Protein AF-A0A7C4RHX2-F1 (afdb_monomer)

Secondary structure (DSSP, 8-state):
--TTHHHHHHHHHHHHHHHHHHHHHH-SS--HHHHHHHHHHHHHHHHHH--HHHHHHHHHHHHHHHHHHHHIIIIIHHHHTTSS---HHHHHHHHHHHHHHHHHHHTTHHHHHHHHHHHHHHHHHHHTTGGG--

Foldseek 3Di:
DPPCLVVLLLVLLCQLLVLVLVCVVVDLADDPVSLVSLLVSLLVSLQVLLDLVSLVVSLVVSVVSSLVVQLCVQQVVCCVVVVDPPDPVSSVVSSVVSVVSCCVHCPPRSSVSSSVSSPVSSVVNVVVVVVPDD

Structure (mmCIF, N/CA/C/O backbone):
data_AF-A0A7C4RHX2-F1
#
_entry.id   AF-A0A7C4RHX2-F1
#
loop_
_atom_site.group_PDB
_atom_site.id
_atom_site.type_symbol
_atom_site.label_atom_id
_atom_site.label_alt_id
_atom_site.label_comp_id
_atom_site.label_asym_id
_atom_site.label_entity_id
_atom_site.label_seq_id
_atom_site.pdbx_PDB_ins_code
_atom_site.Cartn_x
_atom_site.Cartn_y
_atom_site.Cartn_z
_atom_site.occupancy
_atom_site.B_iso_or_equiv
_atom_site.auth_seq_id
_atom_site.auth_comp_id
_atom_site.auth_asym_id
_atom_site.auth_atom_id
_atom_site.pdbx_PDB_model_num
ATOM 1 N N . MET A 1 1 ? -8.640 12.642 14.435 1.00 68.88 1 MET A N 1
ATOM 2 C CA . MET A 1 1 ? -7.338 12.054 14.072 1.00 68.88 1 MET A CA 1
ATOM 3 C C . MET A 1 1 ? -6.389 12.218 15.230 1.00 68.88 1 MET A C 1
ATOM 5 O O . MET A 1 1 ? -5.952 13.330 15.517 1.00 68.88 1 MET A O 1
ATOM 9 N N . LYS A 1 2 ? -6.104 11.108 15.911 1.00 77.75 2 LYS A N 1
ATOM 10 C CA . LYS A 1 2 ? -5.092 11.039 16.972 1.00 77.75 2 LYS A CA 1
ATOM 11 C C . LYS A 1 2 ? -3.732 11.512 16.438 1.00 77.75 2 LYS A C 1
ATOM 13 O O . LYS A 1 2 ? -3.419 11.304 15.267 1.00 77.75 2 LYS A O 1
ATOM 18 N N . LYS A 1 3 ? -2.866 12.068 17.298 1.00 81.62 3 LYS A N 1
ATOM 19 C CA . LYS A 1 3 ? -1.512 12.529 16.900 1.00 81.62 3 LYS A CA 1
ATOM 20 C C . LYS A 1 3 ? -0.668 11.434 16.226 1.00 81.62 3 LYS A C 1
ATOM 22 O O . LYS A 1 3 ? 0.189 11.740 15.407 1.00 81.62 3 LYS A O 1
ATOM 27 N N . LYS A 1 4 ? -0.923 10.162 16.555 1.00 89.88 4 LYS A N 1
ATOM 28 C CA . LYS A 1 4 ? -0.223 8.991 16.000 1.00 89.88 4 LYS A CA 1
ATOM 29 C C . LYS A 1 4 ? -0.797 8.509 14.656 1.00 89.88 4 LYS A C 1
ATOM 31 O O . LYS A 1 4 ? -0.125 7.754 13.960 1.00 89.88 4 LYS A O 1
ATOM 36 N N . ALA A 1 5 ? -2.000 8.949 14.272 1.00 91.44 5 ALA A N 1
ATOM 37 C CA . ALA A 1 5 ? -2.695 8.460 13.080 1.00 91.44 5 ALA A CA 1
ATOM 38 C C . ALA A 1 5 ? -1.903 8.664 11.771 1.00 91.44 5 ALA A C 1
ATOM 40 O O . ALA A 1 5 ? -1.808 7.707 11.005 1.00 91.44 5 ALA A O 1
ATOM 41 N N . PRO A 1 6 ? -1.256 9.822 11.513 1.00 94.50 6 PRO A N 1
ATOM 42 C CA . PRO A 1 6 ? -0.477 10.009 10.286 1.00 94.50 6 PRO A CA 1
ATOM 43 C C . PRO A 1 6 ? 0.683 9.017 10.153 1.00 94.50 6 PRO A C 1
ATOM 45 O O . PRO A 1 6 ? 0.914 8.485 9.071 1.00 94.50 6 PRO A O 1
ATOM 48 N N . ALA A 1 7 ? 1.382 8.723 11.254 1.00 96.25 7 ALA A N 1
ATOM 49 C CA . ALA A 1 7 ? 2.487 7.768 11.258 1.00 96.25 7 ALA A CA 1
ATOM 50 C C . ALA A 1 7 ? 2.000 6.336 10.986 1.00 96.25 7 ALA A C 1
ATOM 52 O O . ALA A 1 7 ? 2.616 5.621 10.201 1.00 96.25 7 ALA A O 1
ATOM 53 N N . ILE A 1 8 ? 0.866 5.939 11.577 1.00 96.69 8 ILE A N 1
ATOM 54 C CA . ILE A 1 8 ? 0.241 4.629 11.333 1.00 96.69 8 ILE A CA 1
ATOM 55 C C . ILE A 1 8 ? -0.145 4.486 9.855 1.00 96.69 8 ILE A C 1
ATOM 57 O O . ILE A 1 8 ? 0.185 3.483 9.229 1.00 96.69 8 ILE A O 1
ATOM 61 N N . ILE A 1 9 ? -0.799 5.503 9.286 1.00 97.44 9 ILE A N 1
ATOM 62 C CA . ILE A 1 9 ? -1.219 5.515 7.877 1.00 97.44 9 ILE A CA 1
ATOM 63 C C . ILE A 1 9 ? -0.004 5.456 6.945 1.00 97.44 9 ILE A C 1
ATOM 65 O O . ILE A 1 9 ? -0.027 4.726 5.956 1.00 97.44 9 ILE A O 1
ATOM 69 N N . LEU A 1 10 ? 1.068 6.187 7.266 1.00 97.38 10 LEU A N 1
ATOM 70 C CA . LEU A 1 10 ? 2.302 6.172 6.485 1.00 97.38 10 LEU A CA 1
ATOM 71 C C . LEU A 1 10 ? 2.950 4.783 6.486 1.00 97.38 10 LEU A C 1
ATOM 73 O O . LEU A 1 10 ? 3.284 4.269 5.422 1.00 97.38 10 LEU A O 1
ATOM 77 N N . ILE A 1 11 ? 3.093 4.161 7.660 1.00 97.75 11 ILE A N 1
ATOM 78 C CA . ILE A 1 11 ? 3.638 2.801 7.775 1.00 97.75 11 ILE A CA 1
ATOM 79 C C . ILE A 1 11 ? 2.764 1.822 6.991 1.00 97.75 11 ILE A C 1
ATOM 81 O O . ILE A 1 11 ? 3.290 1.024 6.223 1.00 97.75 11 ILE A O 1
ATOM 85 N N . TRP A 1 12 ? 1.439 1.929 7.111 1.00 97.94 12 TRP A N 1
ATOM 86 C CA . TRP A 1 12 ? 0.505 1.086 6.370 1.00 97.94 12 TRP A CA 1
ATOM 87 C C . TRP A 1 12 ? 0.687 1.214 4.853 1.00 97.94 12 TRP A C 1
ATOM 89 O O . TRP A 1 12 ? 0.799 0.200 4.163 1.00 97.94 12 TRP A O 1
ATOM 99 N N . ALA A 1 13 ? 0.795 2.442 4.340 1.00 98.25 13 ALA A N 1
ATOM 100 C CA . ALA A 1 13 ? 1.030 2.700 2.922 1.00 98.25 13 ALA A CA 1
ATOM 101 C C . ALA A 1 13 ? 2.375 2.141 2.444 1.00 98.25 13 ALA A C 1
ATOM 103 O O . ALA A 1 13 ? 2.450 1.534 1.376 1.00 98.25 13 ALA A O 1
ATOM 104 N N . ILE A 1 14 ? 3.435 2.286 3.244 1.00 98.19 14 ILE A N 1
ATOM 105 C CA . ILE A 1 14 ? 4.756 1.730 2.929 1.00 98.19 14 ILE A CA 1
ATOM 106 C C . ILE A 1 14 ? 4.691 0.203 2.891 1.00 98.19 14 ILE A C 1
ATOM 108 O O . ILE A 1 14 ? 5.163 -0.401 1.935 1.00 98.19 14 ILE A O 1
ATOM 112 N N . THR A 1 15 ? 4.071 -0.439 3.882 1.00 98.12 15 THR A N 1
ATOM 113 C CA . THR A 1 15 ? 3.952 -1.902 3.926 1.00 98.12 15 THR A CA 1
ATOM 114 C C . THR A 1 15 ? 3.134 -2.441 2.752 1.00 98.12 15 THR A C 1
ATOM 116 O O . THR A 1 15 ? 3.556 -3.399 2.100 1.00 98.12 15 THR A O 1
ATOM 119 N N . ALA A 1 16 ? 1.991 -1.818 2.446 1.00 97.62 16 ALA A N 1
ATOM 120 C CA . ALA A 1 16 ? 1.146 -2.225 1.329 1.00 97.62 16 ALA A CA 1
ATOM 121 C C . ALA A 1 16 ? 1.876 -2.066 -0.013 1.00 97.62 16 ALA A C 1
ATOM 123 O O . ALA A 1 16 ? 1.987 -3.026 -0.777 1.00 97.62 16 ALA A O 1
ATOM 124 N N . SER A 1 17 ? 2.437 -0.881 -0.270 1.00 97.62 17 SER A N 1
ATOM 125 C CA . SER A 1 17 ? 3.165 -0.600 -1.511 1.00 97.62 17 SER A CA 1
ATOM 126 C C . SER A 1 17 ? 4.420 -1.460 -1.666 1.00 97.62 17 SER A C 1
ATOM 128 O O . SER A 1 17 ? 4.639 -1.989 -2.750 1.00 97.62 17 SER A O 1
ATOM 130 N N . ALA A 1 18 ? 5.201 -1.684 -0.605 1.00 97.19 18 ALA A N 1
ATOM 131 C CA . ALA A 1 18 ? 6.382 -2.546 -0.648 1.00 97.19 18 ALA A CA 1
ATOM 132 C C . ALA A 1 18 ? 6.025 -3.999 -0.986 1.00 97.19 18 ALA A C 1
ATOM 134 O O . ALA A 1 18 ? 6.698 -4.613 -1.810 1.00 97.19 18 ALA A O 1
ATOM 135 N N . THR A 1 19 ? 4.949 -4.535 -0.400 1.00 96.56 19 THR A N 1
ATOM 136 C CA . THR A 1 19 ? 4.487 -5.903 -0.688 1.00 96.56 19 THR A CA 1
ATOM 137 C C . THR A 1 19 ? 4.061 -6.043 -2.147 1.00 96.56 19 THR A C 1
ATOM 139 O O . THR A 1 19 ? 4.442 -6.995 -2.824 1.00 96.56 19 THR A O 1
ATOM 142 N N . ILE A 1 20 ? 3.285 -5.078 -2.651 1.00 96.31 20 ILE A N 1
ATOM 143 C CA . ILE A 1 20 ? 2.811 -5.095 -4.038 1.00 96.31 20 ILE A CA 1
ATOM 144 C C . ILE A 1 20 ? 3.990 -4.924 -5.000 1.00 96.31 20 ILE A C 1
ATOM 146 O O . ILE A 1 20 ? 4.112 -5.693 -5.947 1.00 96.31 20 ILE A O 1
ATOM 150 N N . LEU A 1 21 ? 4.890 -3.970 -4.749 1.00 96.12 21 LEU A N 1
ATOM 151 C CA . LEU A 1 21 ? 6.080 -3.757 -5.576 1.00 96.12 21 LEU A CA 1
ATOM 152 C C . LEU A 1 21 ? 6.974 -4.991 -5.611 1.00 96.12 21 LEU A C 1
ATOM 154 O O . LEU A 1 21 ? 7.405 -5.392 -6.687 1.00 96.12 21 LEU A O 1
ATOM 158 N N . GLN A 1 22 ? 7.231 -5.609 -4.458 1.00 95.38 22 GLN A N 1
ATOM 159 C CA . GLN A 1 22 ? 8.042 -6.820 -4.379 1.00 95.38 22 GLN A CA 1
ATOM 160 C C . GLN A 1 22 ? 7.437 -7.951 -5.218 1.00 95.38 22 GLN A C 1
ATOM 162 O O . GLN A 1 22 ? 8.175 -8.620 -5.939 1.00 95.38 22 GLN A O 1
ATOM 167 N N . ALA A 1 23 ? 6.110 -8.107 -5.208 1.00 94.06 23 ALA A N 1
ATOM 168 C CA . ALA A 1 23 ? 5.432 -9.040 -6.099 1.00 94.06 23 ALA A CA 1
ATOM 169 C C . ALA A 1 23 ? 5.605 -8.645 -7.575 1.00 94.06 23 ALA A C 1
ATOM 171 O O . ALA A 1 23 ? 6.032 -9.477 -8.372 1.00 94.06 23 ALA A O 1
ATOM 172 N N . LEU A 1 24 ? 5.337 -7.382 -7.926 1.00 92.75 24 LEU A N 1
ATOM 173 C CA . LEU A 1 24 ? 5.361 -6.876 -9.305 1.00 92.75 24 LEU A CA 1
ATOM 174 C C . LEU A 1 24 ? 6.744 -6.916 -9.965 1.00 92.75 24 LEU A C 1
ATOM 176 O O . LEU A 1 24 ? 6.824 -7.085 -11.180 1.00 92.75 24 LEU A O 1
ATOM 180 N N . TYR A 1 25 ? 7.827 -6.797 -9.193 1.00 90.38 25 TYR A N 1
ATOM 181 C CA . TYR A 1 25 ? 9.189 -6.959 -9.714 1.00 90.38 25 TYR A CA 1
ATOM 182 C C . TYR A 1 25 ? 9.534 -8.411 -10.063 1.00 90.38 25 TYR A C 1
ATOM 184 O O . TYR A 1 25 ? 10.436 -8.641 -10.866 1.00 90.38 25 TYR A O 1
ATOM 192 N N . VAL A 1 26 ? 8.841 -9.386 -9.469 1.00 91.75 26 VAL A N 1
ATOM 193 C CA . VAL A 1 26 ? 9.081 -10.818 -9.706 1.00 91.75 26 VAL A CA 1
ATOM 194 C C . VAL A 1 26 ? 8.096 -11.379 -10.730 1.00 91.75 26 VAL A C 1
ATOM 196 O O . VAL A 1 26 ? 8.480 -12.154 -11.603 1.00 91.75 26 VAL A O 1
ATOM 199 N N . GLN A 1 27 ? 6.823 -11.003 -10.630 1.00 89.50 27 GLN A N 1
ATOM 200 C CA . GLN A 1 27 ? 5.739 -11.528 -11.453 1.00 89.50 27 GLN A CA 1
ATOM 201 C C . GLN A 1 27 ? 4.605 -10.501 -11.603 1.00 89.50 27 GLN A C 1
ATOM 203 O O . GLN A 1 27 ? 4.294 -9.76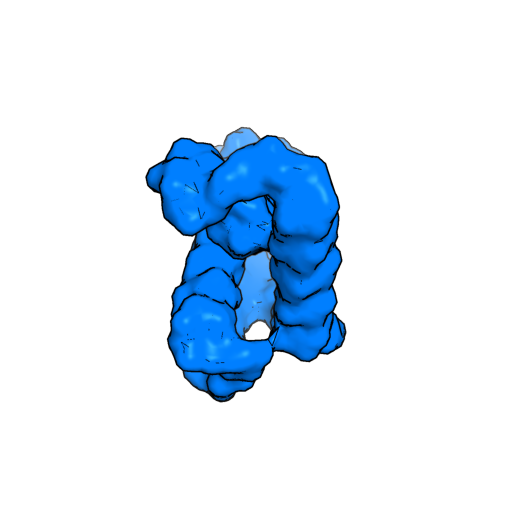7 -10.669 1.00 89.50 27 GLN A O 1
ATOM 208 N N . PRO A 1 28 ? 3.909 -10.471 -12.751 1.00 80.00 28 PRO A N 1
ATOM 209 C CA . PRO A 1 28 ? 2.904 -9.445 -13.039 1.00 80.00 28 PRO A CA 1
ATOM 210 C C . PRO A 1 28 ? 1.587 -9.605 -12.257 1.00 80.00 28 PRO A C 1
ATOM 212 O O . PRO A 1 28 ? 0.691 -8.774 -12.398 1.00 80.00 28 PRO A O 1
ATOM 215 N N . LEU A 1 29 ? 1.430 -10.677 -11.474 1.00 87.88 29 LEU A N 1
ATOM 216 C CA . LEU A 1 29 ? 0.207 -11.001 -10.740 1.00 87.88 29 LEU A CA 1
ATOM 217 C C . LEU A 1 29 ? 0.527 -11.357 -9.288 1.00 87.88 29 LEU A C 1
ATOM 219 O O . LEU A 1 29 ? 1.500 -12.055 -9.004 1.00 87.88 29 LEU A O 1
ATOM 223 N N . LEU A 1 30 ? -0.326 -10.916 -8.363 1.00 91.88 30 LEU A N 1
ATOM 224 C CA . LEU A 1 30 ? -0.197 -11.273 -6.956 1.00 91.88 30 LEU A CA 1
ATOM 225 C C . LEU A 1 30 ? -0.633 -12.728 -6.743 1.00 91.88 30 LEU A C 1
ATOM 227 O O . LEU A 1 30 ? -1.711 -13.144 -7.158 1.00 91.88 30 LEU A O 1
ATOM 231 N N . THR A 1 31 ? 0.189 -13.504 -6.043 1.00 93.50 31 THR A N 1
ATOM 232 C CA . THR A 1 31 ? -0.202 -14.825 -5.519 1.00 93.50 31 THR A CA 1
ATOM 233 C C . THR A 1 31 ? -0.932 -14.714 -4.183 1.00 93.50 31 THR A C 1
ATOM 235 O O . THR A 1 31 ? -0.778 -13.726 -3.464 1.00 93.50 31 THR A O 1
ATOM 238 N N . TRP A 1 32 ? -1.647 -15.774 -3.794 1.00 93.81 32 TRP A N 1
ATOM 239 C CA . TRP A 1 32 ? -2.432 -15.846 -2.553 1.00 93.81 32 TRP A CA 1
ATOM 240 C C . TRP A 1 32 ? -1.662 -15.431 -1.282 1.00 93.81 32 TRP A C 1
ATOM 242 O O . TRP A 1 32 ? -2.229 -14.753 -0.429 1.00 93.81 32 TRP A O 1
ATOM 252 N N . HIS A 1 33 ? -0.365 -15.751 -1.179 1.00 95.69 33 HIS A N 1
ATOM 253 C CA . HIS A 1 33 ? 0.480 -15.342 -0.049 1.00 95.69 33 HIS A CA 1
ATOM 254 C C . HIS A 1 33 ? 0.547 -13.815 0.136 1.00 95.69 33 HIS A C 1
ATOM 256 O O . HIS A 1 33 ? 0.506 -13.336 1.267 1.00 95.69 33 HIS A O 1
ATOM 262 N N . HIS A 1 34 ? 0.604 -13.040 -0.955 1.00 96.00 34 HIS A N 1
ATOM 263 C CA . HIS A 1 34 ? 0.636 -11.575 -0.880 1.00 96.00 34 HIS A CA 1
ATOM 264 C C . HIS A 1 34 ? -0.700 -11.028 -0.380 1.00 96.00 34 HIS A C 1
ATOM 266 O O . HIS A 1 34 ? -0.717 -10.127 0.451 1.00 96.00 34 HIS A O 1
ATOM 272 N N . TYR A 1 35 ? -1.818 -11.604 -0.836 1.00 96.25 35 TYR A N 1
ATOM 273 C CA . TYR A 1 35 ? -3.144 -11.236 -0.339 1.00 96.25 35 TYR A CA 1
ATOM 274 C C . TYR A 1 35 ? -3.272 -11.516 1.160 1.00 96.25 35 TYR A C 1
ATOM 276 O O . TYR A 1 35 ? -3.716 -10.646 1.903 1.00 96.25 35 TYR A O 1
ATOM 284 N N . LEU A 1 36 ? -2.826 -12.689 1.623 1.00 96.75 36 LEU A N 1
ATOM 285 C CA . LEU A 1 36 ? -2.840 -13.032 3.045 1.00 96.75 36 LEU A CA 1
ATOM 286 C C . LEU A 1 36 ? -1.994 -12.053 3.873 1.00 96.75 36 LEU A C 1
ATOM 288 O O . LEU A 1 36 ? -2.443 -11.579 4.915 1.00 96.75 36 LEU A O 1
ATOM 292 N N . PHE A 1 37 ? -0.795 -11.714 3.396 1.00 97.38 37 PHE A N 1
ATOM 293 C CA . PHE A 1 37 ? 0.065 -10.749 4.073 1.00 97.38 37 PHE A CA 1
ATOM 294 C C . PHE A 1 37 ? -0.575 -9.358 4.133 1.00 97.38 37 PHE A C 1
ATOM 296 O O . PHE A 1 37 ? -0.635 -8.765 5.206 1.00 97.38 37 PHE A O 1
ATOM 303 N N . LEU A 1 38 ? -1.104 -8.855 3.013 1.00 97.56 38 LEU A N 1
ATOM 304 C CA . LEU A 1 38 ? -1.779 -7.555 2.946 1.00 97.56 38 LEU A CA 1
ATOM 305 C C . LEU A 1 38 ? -3.002 -7.493 3.862 1.00 97.56 38 LEU A C 1
ATOM 307 O O . LEU A 1 38 ? -3.222 -6.470 4.510 1.00 97.56 38 LEU A O 1
ATOM 311 N N . PHE A 1 39 ? -3.758 -8.587 3.957 1.00 97.81 39 PHE A N 1
ATOM 312 C CA . PHE A 1 39 ? -4.880 -8.714 4.880 1.00 97.81 39 PHE A CA 1
ATOM 313 C C . PHE A 1 39 ? -4.416 -8.573 6.335 1.00 97.81 39 PHE A C 1
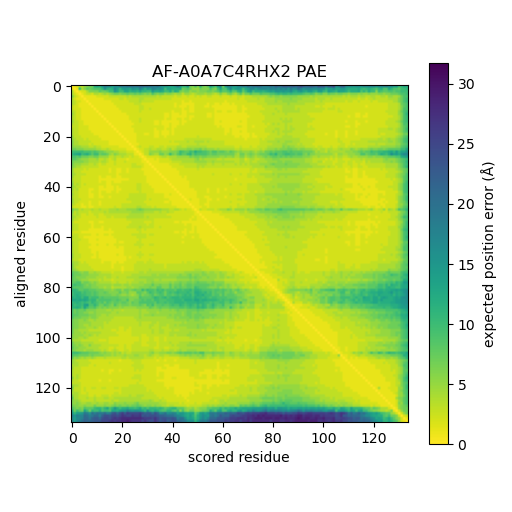ATOM 315 O O . PHE A 1 39 ? -4.881 -7.685 7.044 1.00 97.81 39 PHE A O 1
ATOM 322 N N . ILE A 1 40 ? -3.443 -9.381 6.771 1.00 97.44 40 ILE A N 1
ATOM 323 C CA . ILE A 1 40 ? -2.928 -9.342 8.150 1.00 97.44 40 ILE A CA 1
ATOM 324 C C . ILE A 1 40 ? -2.296 -7.978 8.463 1.00 97.44 40 ILE A C 1
ATOM 326 O O . ILE A 1 40 ? -2.580 -7.381 9.501 1.00 97.44 40 ILE A O 1
ATOM 330 N N . ALA A 1 41 ? -1.479 -7.453 7.549 1.00 97.19 41 ALA A N 1
ATOM 331 C CA . ALA A 1 41 ? -0.816 -6.163 7.703 1.00 97.19 41 ALA A CA 1
ATOM 332 C C . ALA A 1 41 ? -1.812 -5.004 7.821 1.00 97.19 41 ALA A C 1
ATOM 334 O O . ALA A 1 41 ? -1.515 -4.020 8.489 1.00 97.19 41 ALA A O 1
ATOM 335 N N . SER A 1 42 ? -2.992 -5.123 7.212 1.00 98.00 42 SER A N 1
ATOM 336 C CA . SER A 1 42 ? -4.041 -4.102 7.255 1.00 98.00 42 SER A CA 1
ATOM 337 C C . SER A 1 42 ? -4.949 -4.206 8.487 1.00 98.00 42 SER A C 1
ATOM 339 O O . SER A 1 42 ? -5.566 -3.210 8.858 1.00 98.00 42 SER A O 1
ATOM 341 N N . ILE A 1 43 ? -4.983 -5.351 9.183 1.00 97.88 43 ILE A N 1
ATOM 342 C CA . ILE A 1 43 ? -5.659 -5.473 10.489 1.00 97.88 43 ILE A CA 1
ATOM 343 C C . ILE A 1 43 ? -4.982 -4.574 11.532 1.00 97.88 43 ILE A C 1
ATOM 345 O O . ILE A 1 43 ? -5.665 -3.894 12.297 1.00 97.88 43 ILE A O 1
ATOM 349 N N . LEU A 1 44 ? -3.645 -4.543 11.561 1.00 95.75 44 LEU A N 1
ATOM 350 C CA . LEU A 1 44 ? -2.878 -3.821 12.584 1.00 95.75 44 LEU A CA 1
ATOM 351 C C . LEU A 1 44 ? -3.183 -2.306 12.623 1.00 95.75 44 LEU A C 1
ATOM 353 O O . LEU A 1 44 ? -3.514 -1.811 13.700 1.00 95.75 44 LEU A O 1
ATOM 357 N N . PRO A 1 45 ? -3.150 -1.555 11.504 1.00 95.56 45 PRO A N 1
ATO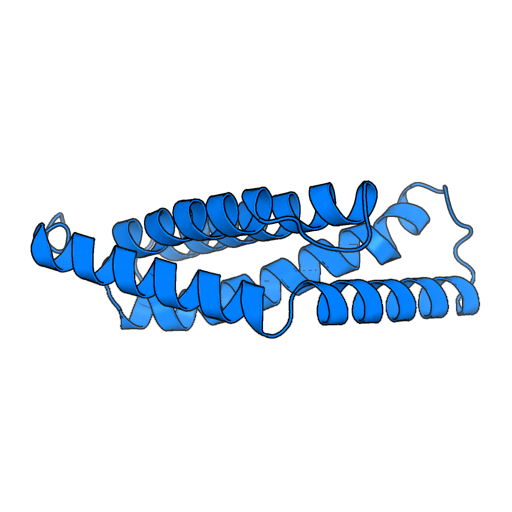M 358 C CA . PRO A 1 45 ? -3.600 -0.164 11.457 1.00 95.56 45 PRO A CA 1
ATOM 359 C C . PRO A 1 45 ? -5.037 0.019 11.944 1.00 95.56 45 PRO A C 1
ATOM 361 O O . PRO A 1 45 ? -5.307 0.980 12.658 1.00 95.56 45 PRO A O 1
ATOM 364 N N . GLY A 1 46 ? -5.933 -0.914 11.603 1.00 95.38 46 GLY A N 1
ATOM 365 C CA . GLY A 1 46 ? -7.310 -0.930 12.094 1.00 95.38 46 GLY A CA 1
ATOM 366 C C . GLY A 1 46 ? -7.378 -0.952 13.619 1.00 95.38 46 GLY A C 1
ATOM 367 O O . GLY A 1 46 ? -8.036 -0.108 14.225 1.00 95.38 46 GLY A O 1
ATOM 368 N N . ILE A 1 47 ? -6.617 -1.859 14.240 1.00 95.31 47 ILE A N 1
ATOM 369 C CA . ILE A 1 47 ? -6.524 -1.969 15.701 1.00 95.31 47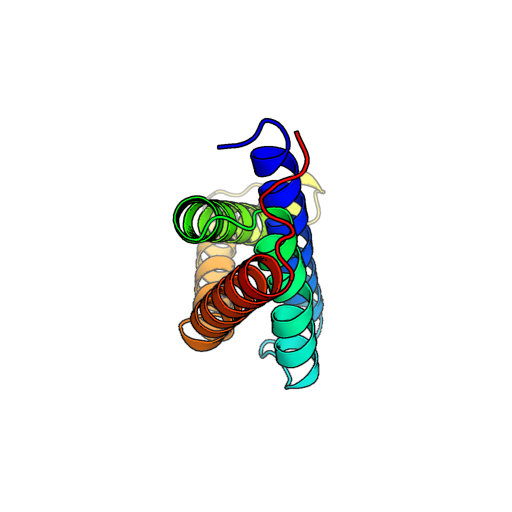 ILE A CA 1
ATOM 370 C C . ILE A 1 47 ? -5.931 -0.693 16.314 1.00 95.31 47 ILE A C 1
ATOM 372 O O . ILE A 1 47 ? -6.448 -0.174 17.299 1.00 95.31 47 ILE A O 1
ATOM 376 N N . LEU A 1 48 ? -4.838 -0.181 15.740 1.00 94.56 48 LEU A N 1
ATOM 377 C CA . LEU A 1 48 ? -4.096 0.957 16.293 1.00 94.56 48 LEU A CA 1
ATOM 378 C C . LEU A 1 48 ? -4.855 2.285 16.187 1.00 94.56 48 LEU A C 1
ATOM 380 O O . LEU A 1 48 ? -4.704 3.154 17.048 1.00 94.56 48 LEU A O 1
ATOM 384 N N . LEU A 1 49 ? -5.652 2.464 15.132 1.00 94.44 49 LEU A N 1
ATOM 385 C CA . LEU A 1 49 ? -6.532 3.622 14.993 1.00 94.44 49 LEU A CA 1
ATOM 386 C C . LEU A 1 49 ? -7.745 3.488 15.925 1.00 94.44 49 LEU A C 1
ATOM 388 O O . LEU A 1 49 ? -8.102 4.469 16.589 1.00 94.44 49 LEU A O 1
ATOM 392 N N . ALA A 1 50 ? -8.301 2.276 16.043 1.00 91.94 50 ALA A N 1
ATOM 393 C CA . ALA A 1 50 ? -9.455 1.870 16.858 1.00 91.94 50 ALA A CA 1
ATOM 394 C C . ALA A 1 50 ? -10.795 2.549 16.510 1.00 91.94 50 ALA A C 1
ATOM 396 O O . ALA A 1 50 ? -11.849 1.956 16.704 1.00 91.94 50 ALA A O 1
ATOM 397 N N . ASP A 1 51 ? -10.766 3.772 15.982 1.00 92.62 51 ASP A N 1
ATOM 398 C CA . ASP A 1 51 ? -11.935 4.524 15.538 1.00 92.62 51 ASP A CA 1
ATOM 399 C C . ASP A 1 51 ? -12.228 4.244 14.054 1.00 92.62 51 ASP A C 1
ATOM 401 O O . ASP A 1 51 ? -11.392 4.500 13.179 1.00 92.62 51 ASP A O 1
ATOM 405 N N . LEU A 1 52 ? -13.441 3.762 13.761 1.00 93.19 52 LEU A N 1
ATOM 406 C CA . LEU A 1 52 ? -13.868 3.392 12.409 1.00 93.19 52 LEU A CA 1
ATOM 407 C C . LEU A 1 52 ? -13.786 4.563 11.414 1.00 93.19 52 LEU A C 1
ATOM 409 O O . LEU A 1 52 ? -13.410 4.372 10.256 1.00 93.19 52 LEU A O 1
ATOM 413 N N . LYS A 1 53 ? -14.110 5.786 11.846 1.00 94.62 53 LYS A N 1
ATOM 414 C CA . LYS A 1 53 ? -14.025 6.982 10.998 1.00 94.62 53 LYS A CA 1
ATOM 415 C C . LYS A 1 53 ? -12.567 7.292 10.665 1.00 94.62 53 LYS A C 1
ATOM 417 O O . LYS A 1 53 ? -12.269 7.620 9.515 1.00 94.62 53 LYS A O 1
ATOM 422 N N . GLU A 1 54 ? -11.655 7.167 11.632 1.00 94.06 54 GLU A N 1
ATOM 423 C CA . GLU A 1 54 ? -10.215 7.319 11.381 1.00 94.06 54 GLU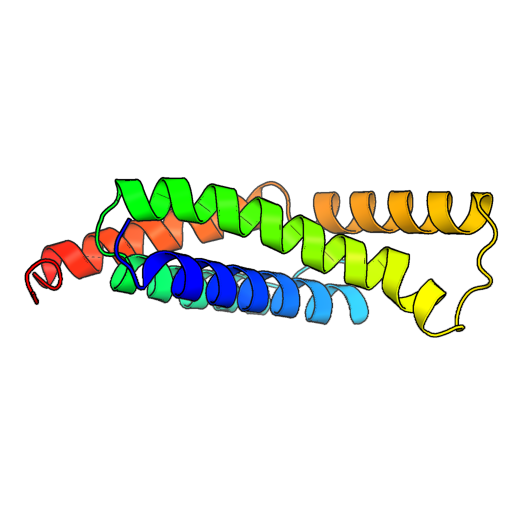 A CA 1
ATOM 424 C C . GLU A 1 54 ? -9.678 6.231 10.445 1.00 94.06 54 GLU A C 1
ATOM 426 O O . GLU A 1 54 ? -8.875 6.543 9.566 1.00 94.06 54 GLU A O 1
ATOM 431 N N . VAL A 1 55 ? -10.158 4.990 10.567 1.00 96.75 55 VAL A N 1
ATOM 432 C CA . VAL A 1 55 ? -9.791 3.882 9.671 1.00 96.75 55 VAL A CA 1
ATOM 433 C C . VAL A 1 55 ? -10.242 4.142 8.237 1.00 96.75 55 VAL A C 1
ATOM 435 O O . VAL A 1 55 ? -9.437 3.999 7.320 1.00 96.75 55 VAL A O 1
ATOM 438 N N . ILE A 1 56 ? -11.490 4.569 8.022 1.00 97.38 56 ILE A N 1
ATOM 439 C CA . ILE A 1 56 ? -12.017 4.839 6.674 1.00 97.38 56 ILE A CA 1
ATOM 440 C C . ILE A 1 56 ? -11.251 5.989 6.011 1.00 97.38 56 ILE A C 1
ATOM 442 O O . ILE A 1 56 ? -10.813 5.865 4.868 1.00 97.38 56 ILE A O 1
ATOM 446 N N . ILE A 1 57 ? -11.042 7.101 6.722 1.00 96.62 57 ILE A N 1
ATOM 447 C CA . ILE A 1 57 ? -10.271 8.237 6.192 1.00 96.62 57 ILE A CA 1
ATOM 448 C C . ILE A 1 57 ? -8.818 7.816 5.934 1.00 96.62 57 ILE A C 1
ATOM 450 O O . ILE A 1 57 ? -8.265 8.093 4.868 1.00 96.62 57 ILE A O 1
ATOM 454 N N . GLY A 1 58 ? -8.209 7.112 6.890 1.00 96.50 58 GLY A N 1
ATOM 455 C CA . GLY A 1 58 ? -6.841 6.616 6.792 1.00 96.50 58 GLY A CA 1
ATOM 456 C C . GLY A 1 58 ? -6.642 5.644 5.635 1.00 96.50 58 GLY A C 1
ATOM 457 O O . GLY A 1 58 ? -5.608 5.700 4.978 1.00 96.50 58 GLY A O 1
ATOM 458 N N . TYR A 1 59 ? -7.643 4.821 5.323 1.00 97.81 59 TYR A N 1
ATOM 459 C CA . TYR A 1 59 ? -7.634 3.919 4.177 1.00 97.81 59 TYR A CA 1
ATOM 460 C C . TYR A 1 59 ? -7.531 4.671 2.846 1.00 97.81 59 TYR A C 1
ATOM 462 O O . TYR A 1 59 ? -6.687 4.326 2.021 1.00 97.81 59 TYR A O 1
ATOM 470 N N . PHE A 1 60 ? -8.328 5.724 2.631 1.00 97.88 60 PHE A N 1
ATOM 471 C CA . PHE A 1 60 ? -8.244 6.507 1.390 1.00 97.88 60 PHE A CA 1
ATOM 472 C C . PHE A 1 60 ? -6.889 7.207 1.246 1.00 97.88 60 PHE A C 1
ATOM 474 O O . PHE A 1 60 ? -6.297 7.192 0.166 1.00 97.88 60 PHE A O 1
ATOM 481 N N . ILE A 1 61 ? -6.361 7.760 2.343 1.00 97.62 61 ILE A N 1
ATOM 482 C CA . ILE A 1 61 ? -5.021 8.364 2.365 1.00 97.62 61 ILE A CA 1
ATOM 483 C C . ILE A 1 61 ? -3.955 7.302 2.070 1.00 97.62 61 ILE A C 1
ATOM 485 O O . ILE A 1 61 ? -3.069 7.534 1.251 1.00 97.62 61 ILE A O 1
ATOM 489 N N . MET A 1 62 ? -4.059 6.121 2.684 1.00 97.44 62 MET A N 1
ATOM 490 C CA . MET A 1 62 ? -3.156 4.996 2.452 1.00 97.44 62 MET A CA 1
ATOM 491 C C . MET A 1 62 ? -3.185 4.542 0.991 1.00 97.44 62 MET A C 1
ATOM 493 O O . MET A 1 62 ? -2.120 4.314 0.421 1.00 97.44 62 MET A O 1
ATOM 497 N N . CYS A 1 63 ? -4.361 4.454 0.362 1.00 96.88 63 CYS A N 1
ATOM 498 C CA . CYS A 1 63 ? -4.488 4.080 -1.047 1.00 96.88 63 CYS A CA 1
ATOM 499 C C . CYS A 1 63 ? -3.781 5.092 -1.953 1.00 96.88 63 CYS A C 1
ATOM 501 O O . CYS A 1 63 ? -2.975 4.704 -2.796 1.00 96.88 63 CYS A O 1
ATOM 503 N N . LEU A 1 64 ? -4.031 6.389 -1.745 1.00 97.06 64 LEU A N 1
ATOM 504 C CA . LEU A 1 64 ? -3.384 7.458 -2.510 1.00 97.06 64 LEU A CA 1
ATOM 505 C C . LEU A 1 64 ? -1.862 7.448 -2.328 1.00 97.06 64 LEU A C 1
ATOM 507 O O . LEU A 1 64 ? -1.126 7.502 -3.312 1.00 97.06 64 LEU A O 1
ATOM 511 N N . LEU A 1 65 ? -1.386 7.320 -1.086 1.00 97.75 65 LEU A N 1
ATOM 512 C CA . LEU A 1 65 ? 0.042 7.219 -0.788 1.00 97.75 65 LEU A CA 1
ATOM 513 C C . LEU A 1 65 ? 0.662 5.973 -1.419 1.00 97.75 65 LEU A C 1
ATOM 515 O O . LEU A 1 65 ? 1.728 6.060 -2.017 1.00 97.75 65 LEU A O 1
ATOM 519 N N . SER A 1 66 ? -0.008 4.825 -1.339 1.00 97.56 66 SER A N 1
ATOM 520 C CA . SER A 1 66 ? 0.487 3.579 -1.922 1.00 97.56 66 SER A CA 1
ATOM 521 C C . SER A 1 66 ? 0.591 3.684 -3.440 1.00 97.56 66 SER A C 1
ATOM 523 O O . SER A 1 66 ? 1.618 3.319 -4.002 1.00 97.56 66 SER A O 1
ATOM 525 N N . LEU A 1 67 ? -0.430 4.230 -4.112 1.00 95.94 67 LEU A N 1
ATOM 526 C CA . LEU A 1 67 ? -0.392 4.481 -5.555 1.00 95.94 67 LEU A CA 1
ATOM 527 C C . LEU A 1 67 ? 0.756 5.419 -5.932 1.00 95.94 67 LEU A C 1
ATOM 529 O O . LEU A 1 67 ? 1.469 5.146 -6.899 1.00 95.94 67 LEU A O 1
ATOM 533 N N . PHE A 1 68 ? 0.967 6.484 -5.156 1.00 96.06 68 PHE A N 1
ATOM 534 C CA . PHE A 1 68 ? 2.076 7.407 -5.366 1.00 96.06 68 PHE A CA 1
ATOM 535 C C . PHE A 1 68 ? 3.433 6.708 -5.223 1.00 96.06 68 PHE A C 1
ATOM 537 O O . PHE A 1 68 ? 4.250 6.796 -6.136 1.00 96.06 68 PHE A O 1
ATOM 544 N N . ILE A 1 69 ? 3.652 5.958 -4.134 1.00 96.94 69 ILE A N 1
ATOM 545 C CA . ILE A 1 69 ? 4.899 5.215 -3.893 1.00 96.94 69 ILE A CA 1
ATOM 546 C C . ILE A 1 69 ? 5.152 4.218 -5.027 1.00 96.94 69 ILE A C 1
ATOM 548 O O . ILE A 1 69 ? 6.233 4.215 -5.608 1.00 96.94 69 ILE A O 1
ATOM 552 N N . MET A 1 70 ? 4.152 3.413 -5.396 1.00 95.94 70 MET A N 1
ATOM 553 C CA . MET A 1 70 ? 4.301 2.403 -6.448 1.00 95.94 70 MET A CA 1
ATOM 554 C C . MET A 1 70 ? 4.610 3.022 -7.811 1.00 95.94 70 MET A C 1
ATOM 556 O O . MET A 1 70 ? 5.511 2.562 -8.513 1.00 95.94 70 MET A O 1
ATOM 560 N N . THR A 1 71 ? 3.891 4.085 -8.176 1.00 93.88 71 THR A N 1
ATOM 561 C CA . THR A 1 71 ? 4.105 4.790 -9.446 1.00 93.88 71 THR A CA 1
ATOM 562 C C . THR A 1 71 ? 5.485 5.440 -9.474 1.00 93.88 71 THR A C 1
ATOM 564 O O . THR A 1 71 ? 6.207 5.317 -10.462 1.00 93.88 71 THR A O 1
ATOM 567 N N . PHE A 1 72 ? 5.894 6.073 -8.373 1.00 94.31 72 PHE A N 1
ATOM 568 C CA . PHE A 1 72 ? 7.225 6.652 -8.235 1.00 94.31 72 PHE A CA 1
ATOM 569 C C . PHE A 1 72 ? 8.324 5.588 -8.385 1.00 94.31 72 PHE A C 1
ATOM 571 O O . PHE A 1 72 ? 9.267 5.785 -9.151 1.00 94.31 72 PHE A O 1
ATOM 578 N N . SER A 1 73 ? 8.184 4.439 -7.720 1.00 94.12 73 SER A N 1
ATOM 579 C CA . SER A 1 73 ? 9.153 3.340 -7.781 1.00 94.12 73 SER A CA 1
ATOM 580 C C . SER A 1 73 ? 9.272 2.705 -9.168 1.00 94.12 73 SER A C 1
ATOM 582 O O . SER A 1 73 ? 10.379 2.381 -9.592 1.00 94.12 73 SER A O 1
ATOM 584 N N . LEU A 1 74 ? 8.160 2.528 -9.885 1.00 91.75 74 LEU A N 1
ATOM 585 C CA . LEU A 1 74 ? 8.166 1.872 -11.196 1.00 91.75 74 LEU A CA 1
ATOM 586 C C . LEU A 1 74 ? 8.529 2.819 -12.346 1.00 91.75 74 LEU A C 1
ATOM 588 O O . LEU A 1 74 ? 9.218 2.396 -13.271 1.00 91.75 74 LEU A O 1
ATOM 592 N N . ALA A 1 75 ? 8.092 4.080 -12.302 1.00 90.56 75 ALA A N 1
ATOM 593 C CA . ALA A 1 75 ? 8.270 5.012 -13.416 1.00 90.56 75 ALA A CA 1
ATOM 594 C C . ALA A 1 75 ? 9.441 5.985 -13.219 1.00 90.56 75 ALA A C 1
ATOM 596 O O . ALA A 1 75 ? 10.247 6.175 -14.127 1.00 90.56 75 ALA A O 1
ATOM 597 N N . LEU A 1 76 ? 9.554 6.607 -12.041 1.00 87.88 76 LEU A N 1
ATOM 598 C CA . LEU A 1 76 ? 10.488 7.718 -11.815 1.00 87.88 76 LEU A CA 1
ATOM 599 C C . LEU A 1 76 ? 11.849 7.249 -11.295 1.00 87.88 76 LEU A C 1
ATOM 601 O O . LEU A 1 76 ? 12.884 7.770 -11.712 1.00 87.88 76 LEU A O 1
ATOM 605 N N . LEU A 1 77 ? 11.879 6.240 -10.423 1.00 90.38 77 LEU A N 1
ATOM 606 C CA . LEU A 1 77 ? 13.123 5.735 -9.838 1.00 90.38 77 LEU A CA 1
ATOM 607 C C . LEU A 1 77 ? 14.141 5.228 -10.889 1.00 90.38 77 LEU A C 1
ATOM 609 O O . LEU A 1 77 ? 15.327 5.545 -10.753 1.00 90.38 77 LEU A O 1
ATOM 613 N N . PRO A 1 78 ? 13.749 4.514 -11.968 1.00 87.56 78 PRO A N 1
ATOM 614 C CA . PRO A 1 78 ? 14.683 4.117 -13.028 1.00 87.56 78 PRO A CA 1
ATOM 615 C C . PRO A 1 78 ? 15.318 5.306 -13.765 1.00 87.56 78 PRO A C 1
ATOM 617 O O . PRO A 1 78 ? 16.480 5.238 -14.164 1.00 87.56 78 PRO A O 1
ATOM 620 N N . VAL A 1 79 ? 14.577 6.406 -13.907 1.00 88.31 79 VAL A N 1
ATOM 621 C CA . VAL A 1 79 ? 15.054 7.639 -14.550 1.00 88.31 79 VAL A CA 1
ATOM 622 C C . VAL A 1 79 ? 16.047 8.358 -1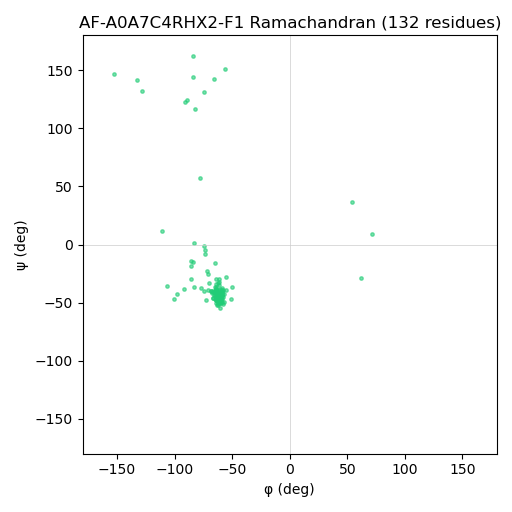3.636 1.00 88.31 79 VAL A C 1
ATOM 624 O O . VAL A 1 79 ? 17.148 8.695 -14.059 1.00 88.31 79 VAL A O 1
ATOM 627 N N . ILE A 1 80 ? 15.700 8.521 -12.355 1.00 89.25 80 ILE A N 1
ATOM 628 C CA . ILE A 1 80 ? 16.556 9.183 -11.355 1.00 89.25 80 ILE A CA 1
ATOM 629 C C . ILE A 1 80 ? 17.848 8.390 -11.115 1.00 89.25 80 ILE A C 1
ATOM 631 O O . ILE A 1 80 ? 18.915 8.973 -10.945 1.00 89.25 80 ILE A O 1
ATOM 635 N N . SER A 1 81 ? 17.773 7.058 -11.132 1.00 90.81 81 SER A N 1
ATOM 636 C CA . SER A 1 81 ? 18.940 6.179 -10.974 1.00 90.81 81 SER A CA 1
ATOM 637 C C . SER A 1 81 ? 19.843 6.105 -12.214 1.00 90.81 81 SER A C 1
ATOM 639 O O . SER A 1 81 ? 20.852 5.402 -12.186 1.00 90.81 81 SER A O 1
ATOM 641 N N . GLY A 1 82 ? 19.493 6.793 -13.308 1.00 87.06 82 GLY A N 1
ATOM 642 C CA . GLY A 1 82 ? 20.266 6.799 -14.552 1.00 87.06 82 GLY A CA 1
ATOM 643 C C . GLY A 1 82 ? 20.206 5.486 -15.339 1.00 87.06 82 GLY A C 1
ATOM 644 O O . GLY A 1 82 ? 20.935 5.321 -16.313 1.00 87.06 82 GLY A O 1
ATOM 645 N N . LYS A 1 83 ? 19.340 4.543 -14.942 1.00 86.81 83 LYS A N 1
ATOM 646 C CA . LYS A 1 83 ? 19.101 3.287 -15.673 1.00 86.81 83 LYS A CA 1
ATOM 647 C C . LYS A 1 83 ? 18.345 3.523 -16.980 1.00 86.81 83 LYS A C 1
ATOM 649 O O . LYS A 1 83 ? 18.452 2.713 -17.896 1.00 86.81 83 LYS A O 1
ATOM 654 N N . VAL A 1 84 ? 17.577 4.608 -17.047 1.00 87.69 84 VAL A N 1
ATOM 655 C CA . VAL A 1 84 ? 16.770 5.004 -18.201 1.00 87.69 84 VAL A CA 1
ATOM 656 C C . VAL A 1 84 ? 17.089 6.461 -18.550 1.00 87.69 84 VAL A C 1
ATOM 658 O O . VAL A 1 84 ? 17.087 7.301 -17.648 1.00 87.69 84 VAL A O 1
ATOM 661 N N . PRO A 1 85 ? 17.351 6.796 -19.827 1.00 87.25 85 PRO A N 1
ATOM 662 C CA . PRO A 1 85 ? 17.594 8.178 -20.218 1.00 87.25 85 PRO A CA 1
ATOM 663 C C . PRO A 1 85 ? 16.325 9.030 -20.019 1.00 87.25 85 PRO A C 1
ATOM 665 O O . PRO A 1 85 ? 15.223 8.548 -20.298 1.00 87.25 85 PRO A O 1
ATOM 668 N N . PRO A 1 86 ? 16.446 10.299 -19.581 1.00 86.31 86 PRO A N 1
ATOM 669 C CA . PRO A 1 86 ? 15.311 11.177 -19.287 1.00 86.31 86 PRO A CA 1
ATOM 670 C C . PRO A 1 86 ? 14.692 11.759 -20.571 1.00 86.31 86 PRO A C 1
ATOM 672 O O . PRO A 1 86 ? 14.632 12.970 -20.769 1.00 86.31 86 PRO A O 1
ATOM 675 N N . ILE A 1 87 ? 14.264 10.883 -21.479 1.00 91.75 87 ILE A N 1
ATOM 676 C CA . ILE A 1 87 ? 13.589 11.244 -22.726 1.00 91.75 87 ILE A CA 1
ATOM 677 C C . ILE A 1 87 ? 12.083 11.315 -22.433 1.00 91.75 87 ILE A C 1
ATOM 679 O O . ILE A 1 87 ? 11.533 10.306 -21.988 1.00 91.75 87 ILE A O 1
ATOM 683 N N . PRO A 1 88 ? 11.393 12.442 -22.701 1.00 87.62 88 PRO A N 1
ATOM 684 C CA . PRO A 1 88 ? 9.986 12.622 -22.332 1.00 87.62 88 PRO A CA 1
ATOM 685 C C . PRO A 1 88 ? 9.063 11.481 -22.781 1.00 87.62 88 PRO A C 1
ATOM 687 O O . PRO A 1 88 ? 8.338 10.923 -21.967 1.00 87.62 88 PRO A O 1
ATOM 690 N N . SER A 1 89 ? 9.177 11.040 -24.038 1.00 90.56 89 SER A N 1
ATOM 691 C CA . SER A 1 89 ? 8.360 9.944 -24.578 1.00 90.56 89 SER A CA 1
ATOM 692 C C . SER A 1 89 ? 8.564 8.609 -23.855 1.00 90.56 89 SER A C 1
ATOM 694 O O . SER A 1 89 ? 7.630 7.818 -23.737 1.00 90.56 89 SER A O 1
ATOM 696 N N . LEU A 1 90 ? 9.772 8.349 -23.351 1.00 88.38 90 LEU A N 1
ATOM 697 C CA . LEU A 1 90 ? 10.086 7.130 -22.612 1.00 88.38 90 LEU A CA 1
ATOM 698 C C . LEU A 1 90 ? 9.551 7.196 -21.177 1.00 88.38 90 LEU A C 1
ATOM 700 O O . LEU A 1 90 ? 9.053 6.196 -20.667 1.00 88.38 90 LEU A O 1
ATOM 704 N N . ILE A 1 91 ? 9.610 8.377 -20.552 1.00 89.12 91 ILE A N 1
ATOM 705 C CA . ILE A 1 91 ? 9.030 8.627 -19.226 1.00 89.12 91 ILE A CA 1
ATOM 706 C C . ILE A 1 91 ? 7.512 8.434 -19.272 1.00 89.12 91 ILE A C 1
ATOM 708 O O . ILE A 1 91 ? 6.968 7.731 -18.421 1.00 89.12 91 ILE A O 1
ATOM 712 N N . ASP A 1 92 ? 6.840 8.980 -20.287 1.00 90.19 92 ASP A N 1
ATOM 713 C CA . ASP A 1 92 ? 5.393 8.825 -20.461 1.00 90.19 92 ASP A CA 1
ATOM 714 C C . ASP A 1 92 ? 5.003 7.353 -20.635 1.00 90.19 92 ASP A C 1
ATOM 716 O O . ASP A 1 92 ? 4.043 6.873 -20.027 1.00 90.19 92 ASP A O 1
ATOM 720 N N . MET A 1 93 ? 5.791 6.602 -21.410 1.00 91.25 93 MET A N 1
ATOM 721 C CA . MET A 1 93 ? 5.565 5.174 -21.628 1.00 91.25 93 MET A CA 1
ATOM 722 C C . MET A 1 93 ? 5.781 4.353 -20.343 1.00 91.25 93 MET A C 1
ATOM 724 O O . MET A 1 93 ? 4.998 3.449 -20.035 1.00 91.25 93 MET A O 1
ATOM 728 N N . LEU A 1 94 ? 6.806 4.685 -19.548 1.00 90.62 94 LEU A N 1
ATOM 729 C CA . LEU A 1 94 ? 7.040 4.073 -18.237 1.00 90.62 94 LEU A CA 1
ATOM 730 C C . LEU A 1 94 ? 5.910 4.385 -17.257 1.00 90.62 94 LEU A C 1
ATOM 732 O O . LEU A 1 94 ? 5.421 3.483 -16.583 1.00 90.62 94 LEU A O 1
ATOM 736 N N . LEU A 1 95 ? 5.447 5.633 -17.215 1.00 92.25 95 LEU A N 1
ATOM 737 C CA . LEU A 1 95 ? 4.341 6.039 -16.359 1.00 92.25 95 LEU A CA 1
ATOM 738 C C . LEU A 1 95 ? 3.048 5.300 -16.726 1.00 92.25 95 LEU A C 1
ATOM 740 O O . LEU A 1 95 ? 2.395 4.733 -15.851 1.00 92.25 95 LEU A O 1
ATOM 744 N N . GLN A 1 96 ? 2.702 5.245 -18.016 1.00 93.50 96 GLN A N 1
ATOM 745 C CA . GLN A 1 96 ? 1.522 4.516 -18.486 1.00 93.50 96 GLN A CA 1
ATOM 746 C C . GLN A 1 96 ? 1.610 3.022 -18.163 1.00 93.50 96 GLN A C 1
ATOM 748 O O . GLN A 1 96 ? 0.661 2.452 -17.624 1.00 93.50 96 GLN A O 1
ATOM 753 N N . SER A 1 97 ? 2.750 2.386 -18.447 1.00 91.88 97 SER A N 1
ATOM 754 C CA . SER A 1 97 ? 2.936 0.959 -18.162 1.00 91.88 97 SER A CA 1
ATOM 755 C C . SER A 1 97 ? 2.885 0.650 -16.661 1.00 91.88 97 SER A C 1
ATOM 757 O O . SER A 1 97 ? 2.253 -0.334 -16.268 1.00 91.88 97 SER A O 1
ATOM 759 N N . ALA A 1 98 ? 3.461 1.511 -15.815 1.00 92.19 98 ALA A N 1
ATOM 760 C CA . ALA A 1 98 ? 3.385 1.395 -14.363 1.00 92.19 98 ALA A CA 1
ATOM 761 C C . ALA A 1 98 ? 1.934 1.472 -13.877 1.00 92.19 98 ALA A C 1
ATOM 763 O O . ALA A 1 98 ? 1.482 0.577 -13.163 1.00 92.19 98 ALA A O 1
ATOM 764 N N . LEU A 1 99 ? 1.177 2.484 -14.314 1.00 93.12 99 LEU A N 1
ATOM 765 C CA . LEU A 1 99 ? -0.228 2.643 -13.935 1.00 93.12 99 LEU A CA 1
ATOM 766 C C . LEU A 1 99 ? -1.068 1.438 -14.366 1.00 93.12 99 LEU A C 1
ATOM 768 O O . LEU A 1 99 ? -1.787 0.876 -13.543 1.00 93.12 99 LEU A O 1
ATOM 772 N N . ILE A 1 100 ? -0.943 0.992 -15.621 1.00 93.50 100 ILE A N 1
ATOM 773 C CA . ILE A 1 100 ? -1.670 -0.182 -16.130 1.00 93.50 100 ILE A CA 1
ATOM 774 C C . ILE A 1 100 ? -1.344 -1.423 -15.291 1.00 93.50 100 ILE A C 1
ATOM 776 O O . ILE A 1 100 ? -2.251 -2.161 -14.903 1.00 93.50 100 ILE A O 1
ATOM 780 N N . THR A 1 101 ? -0.067 -1.639 -14.977 1.00 92.88 101 THR A N 1
ATOM 781 C CA . THR A 1 101 ? 0.388 -2.793 -14.189 1.00 92.88 101 THR A CA 1
ATOM 782 C C . THR A 1 101 ? -0.160 -2.750 -12.764 1.00 92.88 101 THR A C 1
ATOM 784 O O . THR A 1 101 ? -0.707 -3.743 -12.279 1.00 92.88 101 THR A O 1
ATOM 787 N N . ILE A 1 102 ? -0.081 -1.594 -12.099 1.00 93.56 102 ILE A N 1
ATOM 788 C CA . ILE A 1 102 ? -0.600 -1.399 -10.740 1.00 93.56 102 ILE A CA 1
ATOM 789 C C . ILE A 1 102 ? -2.114 -1.615 -10.725 1.00 93.56 102 ILE A C 1
ATOM 791 O O . ILE A 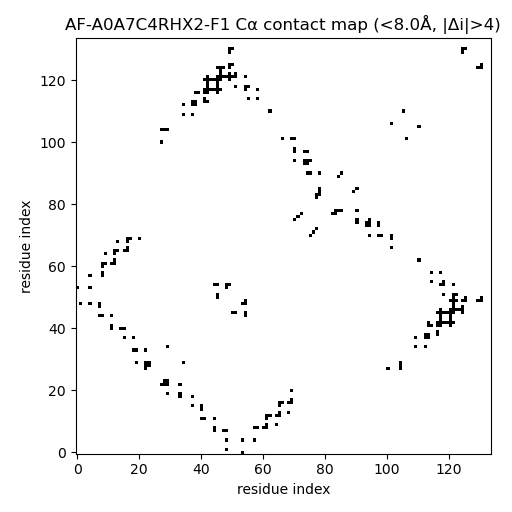1 102 ? -2.619 -2.390 -9.915 1.00 93.56 102 ILE A O 1
ATOM 795 N N . PHE A 1 103 ? -2.856 -0.970 -11.625 1.00 93.19 103 PHE A N 1
ATOM 796 C CA . PHE A 1 103 ? -4.312 -1.057 -11.622 1.00 93.19 103 PHE A CA 1
ATOM 797 C C . PHE A 1 103 ? -4.804 -2.466 -11.942 1.00 93.19 103 PHE A C 1
ATOM 799 O O . PHE A 1 103 ? -5.665 -2.974 -11.230 1.00 93.19 103 PHE A O 1
ATOM 806 N N . ARG A 1 104 ? -4.220 -3.134 -12.943 1.00 92.25 104 ARG A N 1
ATOM 807 C CA . ARG A 1 104 ? -4.598 -4.504 -13.312 1.00 92.25 104 ARG A CA 1
ATOM 808 C C . ARG A 1 104 ? -4.314 -5.522 -12.205 1.00 92.25 104 ARG A C 1
ATOM 810 O O . ARG A 1 104 ? -5.045 -6.499 -12.087 1.00 92.25 104 ARG A O 1
ATOM 817 N N . SER A 1 105 ? -3.249 -5.324 -11.431 1.00 90.56 105 SER A N 1
ATOM 818 C CA . SER A 1 105 ? -2.848 -6.262 -10.375 1.00 90.56 105 SER A CA 1
ATOM 819 C C . SER A 1 105 ? -3.559 -6.019 -9.042 1.00 90.56 105 SER A C 1
ATOM 821 O O . SER A 1 105 ? -3.766 -6.961 -8.278 1.00 90.56 105 SER A O 1
ATOM 823 N N . THR A 1 106 ? -3.944 -4.773 -8.751 1.00 92.88 106 THR A N 1
ATOM 824 C CA . THR A 1 106 ? -4.468 -4.392 -7.430 1.00 92.88 106 THR A CA 1
ATOM 825 C C . THR A 1 106 ? -5.977 -4.144 -7.402 1.00 92.88 106 THR A C 1
ATOM 827 O O . THR A 1 106 ? -6.625 -4.489 -6.407 1.00 92.88 106 THR A O 1
ATOM 830 N N . LEU A 1 107 ? -6.574 -3.576 -8.459 1.00 90.38 107 LEU A N 1
ATOM 831 C CA . LEU A 1 107 ? -8.014 -3.306 -8.484 1.00 90.38 107 LEU A CA 1
ATOM 832 C C . LEU A 1 107 ? -8.834 -4.532 -8.917 1.00 90.38 107 LEU A C 1
ATOM 834 O O . LEU A 1 107 ? -8.444 -5.243 -9.838 1.00 90.38 107 LEU A O 1
ATOM 838 N N . PRO A 1 108 ? -10.032 -4.725 -8.332 1.00 91.12 108 PRO A N 1
ATOM 839 C CA . PRO A 1 108 ? -10.524 -4.110 -7.092 1.00 91.12 108 PRO A CA 1
ATOM 840 C C . PRO A 1 108 ? -10.086 -4.889 -5.835 1.00 91.12 108 PRO A C 1
ATOM 842 O O . PRO A 1 108 ? -10.205 -4.393 -4.716 1.00 91.12 108 PRO A O 1
ATOM 845 N N . SER A 1 109 ? -9.594 -6.118 -6.011 1.00 92.81 109 SER A N 1
ATOM 846 C CA . SER A 1 109 ? -9.491 -7.121 -4.950 1.00 92.81 109 SER A CA 1
ATOM 847 C C . SER A 1 109 ? -8.572 -6.725 -3.799 1.00 92.81 109 SER A C 1
ATOM 849 O O . SER A 1 109 ? -8.939 -6.923 -2.647 1.00 92.81 109 SER A O 1
ATOM 851 N N . VAL A 1 110 ? -7.392 -6.160 -4.083 1.00 95.44 110 VAL A N 1
ATOM 852 C CA . VAL A 1 110 ? -6.410 -5.827 -3.037 1.00 95.44 110 VAL A CA 1
ATOM 853 C C . VAL A 1 110 ? -6.950 -4.720 -2.145 1.00 95.44 110 VAL A C 1
ATOM 855 O O . VAL A 1 110 ? -6.912 -4.819 -0.923 1.00 95.44 110 VAL A O 1
ATOM 858 N N . TRP A 1 111 ? -7.502 -3.680 -2.759 1.00 95.75 111 TRP A N 1
ATOM 859 C CA . TRP A 1 111 ? -7.987 -2.514 -2.038 1.00 95.75 111 TRP A CA 1
ATOM 860 C C . TRP A 1 111 ? -9.216 -2.837 -1.192 1.00 95.75 111 TRP A C 1
ATOM 862 O O . TRP A 1 111 ? -9.289 -2.386 -0.050 1.00 95.75 111 TRP A O 1
ATOM 872 N N . ILE A 1 112 ? -10.148 -3.647 -1.707 1.00 97.25 112 ILE A N 1
ATOM 873 C CA . ILE A 1 112 ? -11.300 -4.124 -0.928 1.00 97.25 112 ILE A CA 1
ATOM 874 C C . ILE A 1 112 ? -10.828 -4.989 0.243 1.00 97.25 112 ILE A C 1
ATOM 876 O O . ILE A 1 112 ? -11.294 -4.798 1.365 1.00 97.25 112 ILE A O 1
ATOM 880 N N . LEU A 1 113 ? -9.878 -5.898 0.003 1.00 97.38 113 LEU A N 1
ATOM 881 C CA . LEU A 1 113 ? -9.319 -6.754 1.045 1.00 97.38 113 LEU A CA 1
ATOM 882 C C . LEU A 1 113 ? -8.718 -5.917 2.178 1.00 97.38 113 LEU A C 1
ATOM 884 O O . LEU A 1 113 ? -9.110 -6.110 3.325 1.00 97.38 113 LEU A O 1
ATOM 888 N N . CYS A 1 114 ? -7.852 -4.950 1.848 1.00 97.69 114 CYS A N 1
ATOM 889 C CA . CYS A 1 114 ? -7.230 -4.043 2.814 1.00 97.69 114 CYS A CA 1
ATOM 890 C C . CYS A 1 114 ? -8.271 -3.262 3.634 1.00 97.69 114 CYS A C 1
ATOM 892 O O . CYS A 1 114 ? -8.125 -3.143 4.853 1.00 97.69 114 CYS A O 1
ATOM 894 N N . LEU A 1 115 ? -9.339 -2.767 2.993 1.00 98.12 115 LEU A N 1
ATOM 895 C CA . LEU A 1 115 ? -10.421 -2.055 3.677 1.00 98.12 115 LEU A CA 1
ATOM 896 C C . LEU A 1 115 ? -11.138 -2.959 4.683 1.00 98.12 115 LEU A C 1
ATOM 898 O O . LEU A 1 115 ? -11.265 -2.598 5.851 1.00 98.12 115 LEU A O 1
ATOM 902 N N . ILE A 1 116 ? -11.573 -4.143 4.244 1.00 98.12 116 ILE A N 1
ATOM 903 C CA . ILE A 1 116 ? -12.301 -5.094 5.092 1.00 98.12 116 ILE A CA 1
ATOM 904 C C . ILE A 1 116 ? -11.435 -5.523 6.279 1.00 98.12 116 ILE A C 1
ATOM 906 O O . ILE A 1 116 ? -11.914 -5.522 7.411 1.00 98.12 116 ILE A O 1
ATOM 910 N N . SER A 1 117 ? -10.152 -5.827 6.060 1.00 97.81 117 SER A N 1
ATOM 911 C CA . SER A 1 117 ? -9.226 -6.155 7.152 1.00 97.81 117 SER A CA 1
ATOM 912 C C . SER A 1 117 ? -9.035 -5.015 8.146 1.00 97.81 117 SER A C 1
ATOM 914 O O . SER A 1 117 ? -8.970 -5.264 9.346 1.00 97.81 117 SER A O 1
ATOM 916 N N . ALA A 1 118 ? -8.959 -3.767 7.682 1.00 97.69 118 ALA A N 1
ATOM 917 C CA . ALA A 1 118 ? -8.779 -2.629 8.575 1.00 97.69 118 ALA A CA 1
ATOM 918 C C . ALA A 1 118 ? -10.045 -2.355 9.399 1.00 97.69 118 ALA A C 1
ATOM 920 O O . ALA A 1 118 ? -9.952 -2.097 10.599 1.00 97.69 118 ALA A O 1
ATOM 921 N N . ILE A 1 119 ? -11.229 -2.487 8.791 1.00 98.06 119 ILE A N 1
ATOM 922 C CA . ILE A 1 119 ? -12.513 -2.426 9.505 1.00 98.06 119 ILE A CA 1
ATOM 923 C C . ILE A 1 119 ? -12.587 -3.538 10.558 1.00 98.06 119 ILE A C 1
ATOM 925 O O . ILE A 1 119 ? -12.939 -3.269 11.705 1.00 98.06 119 ILE A O 1
ATOM 929 N N . LEU A 1 120 ? -12.194 -4.766 10.201 1.00 97.81 120 LEU A N 1
ATOM 930 C CA . LEU A 1 120 ? -12.121 -5.884 11.141 1.00 97.81 120 LEU A CA 1
ATOM 931 C C . LEU A 1 120 ? -11.175 -5.574 12.310 1.00 97.81 120 LEU A C 1
ATOM 933 O O . LEU A 1 120 ? -11.531 -5.804 13.461 1.00 97.81 120 LEU A O 1
ATOM 937 N N . GLY A 1 121 ? -10.001 -5.001 12.034 1.00 96.62 121 GLY A N 1
ATOM 938 C CA . GLY A 1 121 ? -9.071 -4.550 13.069 1.00 96.62 121 GLY A CA 1
ATOM 939 C C . GLY A 1 121 ? -9.680 -3.507 14.009 1.00 96.62 121 GLY A C 1
ATOM 940 O O . GLY A 1 121 ? -9.517 -3.609 15.223 1.00 96.62 121 GLY A O 1
ATOM 941 N N . SER A 1 122 ? -10.438 -2.550 13.469 1.00 95.88 122 SER A N 1
ATOM 942 C CA . SER A 1 122 ? -11.166 -1.558 14.271 1.00 95.88 122 SER A CA 1
ATOM 943 C C . SER A 1 122 ? -12.194 -2.217 15.192 1.00 95.88 122 SER A C 1
ATOM 945 O O . SER A 1 122 ? -12.232 -1.915 16.381 1.00 95.88 122 SER A O 1
ATOM 947 N N . ALA A 1 123 ? -12.984 -3.159 14.666 1.00 95.31 123 ALA A N 1
ATOM 948 C CA . ALA A 1 123 ? -13.991 -3.882 15.440 1.00 95.31 123 ALA A CA 1
ATOM 949 C C . ALA A 1 123 ? -13.362 -4.733 16.559 1.00 95.31 123 ALA A C 1
ATOM 951 O O . ALA A 1 123 ? -13.899 -4.811 17.662 1.00 95.31 123 ALA A O 1
ATOM 952 N N . ILE A 1 124 ? -12.193 -5.336 16.305 1.00 95.56 124 ILE A N 1
ATOM 953 C CA . ILE A 1 124 ? -11.421 -6.055 17.330 1.00 95.56 124 ILE A CA 1
ATOM 954 C C . ILE A 1 124 ? -10.975 -5.095 18.441 1.00 95.56 124 ILE A C 1
ATOM 956 O O . ILE A 1 124 ? -11.100 -5.429 19.619 1.00 95.56 124 ILE A O 1
ATOM 960 N N . ALA A 1 125 ? -10.469 -3.908 18.094 1.00 93.62 125 ALA A N 1
ATOM 961 C CA . ALA A 1 125 ? -10.050 -2.921 19.088 1.00 93.62 125 ALA A CA 1
ATOM 962 C C . ALA A 1 125 ? -11.214 -2.413 19.946 1.00 93.62 125 ALA A C 1
ATOM 964 O O . ALA A 1 125 ? -11.046 -2.242 21.154 1.00 93.62 125 ALA A O 1
ATOM 965 N N . GLU A 1 126 ? -12.386 -2.221 19.340 1.00 91.38 126 GLU A N 1
ATOM 966 C CA . GLU A 1 126 ? -13.616 -1.859 20.045 1.00 91.38 126 GLU A CA 1
ATOM 967 C C . GLU A 1 126 ? -14.061 -2.975 21.004 1.00 91.38 126 GLU A C 1
ATOM 969 O O . GLU A 1 126 ? -14.280 -2.721 22.188 1.00 91.38 126 GLU A O 1
ATOM 974 N N . TYR A 1 127 ? -14.094 -4.231 20.540 1.00 91.94 127 TYR A N 1
ATOM 975 C CA . TYR A 1 127 ? -14.433 -5.391 21.375 1.00 91.94 127 TYR A CA 1
ATOM 976 C C . TYR A 1 127 ? -13.494 -5.544 22.582 1.00 91.94 127 TYR A C 1
ATOM 978 O O . TYR A 1 127 ? -13.933 -5.855 23.690 1.00 91.94 127 TYR A O 1
ATOM 986 N N . LEU A 1 128 ? -12.198 -5.289 22.381 1.00 92.12 128 LEU A N 1
ATOM 987 C CA . LEU A 1 128 ? -11.174 -5.354 23.425 1.00 92.12 128 LEU A CA 1
ATOM 988 C C . LEU A 1 128 ? -11.075 -4.077 24.280 1.00 92.12 128 LEU A C 1
ATOM 990 O O . LEU A 1 128 ? -10.234 -4.029 25.176 1.00 92.12 128 LEU A O 1
ATOM 994 N N . LYS A 1 129 ? -11.911 -3.056 24.031 1.00 86.38 129 LYS A N 1
ATOM 995 C CA . LYS A 1 129 ? -11.903 -1.755 24.732 1.00 86.38 129 LYS A CA 1
ATOM 996 C C . LYS A 1 129 ? -10.537 -1.055 24.717 1.00 86.38 129 LYS A C 1
ATOM 998 O O . LYS A 1 129 ? -10.136 -0.398 25.673 1.00 86.38 129 LYS A O 1
ATOM 1003 N N . ILE A 1 130 ? -9.813 -1.175 23.604 1.00 78.44 130 ILE A N 1
ATOM 1004 C CA . ILE A 1 130 ? -8.511 -0.511 23.392 1.00 78.44 130 ILE A CA 1
ATOM 1005 C C . ILE A 1 130 ? -8.698 1.002 23.136 1.00 78.44 130 ILE A C 1
ATOM 1007 O O . ILE A 1 130 ? -7.740 1.774 23.119 1.00 78.44 130 ILE A O 1
ATOM 1011 N N . THR A 1 131 ? -9.943 1.453 22.975 1.00 64.06 131 THR A N 1
ATOM 1012 C CA . THR A 1 131 ? -10.337 2.838 22.693 1.00 64.06 131 THR A CA 1
ATOM 1013 C C . THR A 1 131 ? -10.019 3.838 23.809 1.00 64.06 131 THR A C 1
ATOM 1015 O O . THR A 1 131 ? -9.968 5.032 23.519 1.00 64.06 131 THR A O 1
ATOM 1018 N N . ASP A 1 132 ? -9.739 3.372 25.032 1.00 50.16 132 ASP A N 1
ATOM 1019 C CA . ASP A 1 132 ? -9.842 4.196 26.248 1.00 50.16 132 ASP A CA 1
ATOM 1020 C C . ASP A 1 132 ? -8.499 4.544 26.925 1.00 50.16 132 ASP A C 1
ATOM 1022 O O . ASP A 1 132 ? -8.487 5.050 28.047 1.00 50.16 132 ASP A O 1
ATOM 1026 N N . ALA A 1 133 ? -7.351 4.302 26.284 1.00 46.88 133 ALA A N 1
ATOM 1027 C CA . ALA A 1 133 ? -6.072 4.749 26.842 1.00 46.88 133 ALA A CA 1
ATOM 1028 C C . ALA A 1 133 ? -5.820 6.239 26.493 1.00 46.88 133 ALA A C 1
ATOM 1030 O O . ALA A 1 133 ? -5.722 6.547 25.299 1.00 46.88 133 ALA A O 1
ATOM 1031 N N . PRO A 1 134 ? -5.737 7.146 27.492 1.00 46.38 134 PRO A N 1
ATOM 1032 C CA . PRO A 1 134 ? -5.577 8.592 27.289 1.00 46.38 134 PRO A CA 1
ATOM 1033 C C . PRO A 1 134 ? -4.287 8.990 26.552 1.00 46.38 134 PRO A C 1
ATOM 1035 O O . PRO A 1 134 ? -3.269 8.264 26.650 1.00 46.38 134 PRO A O 1
#

Solvent-accessible surface area (backbone atoms only — not comparable to full-atom values): 7015 Å² total;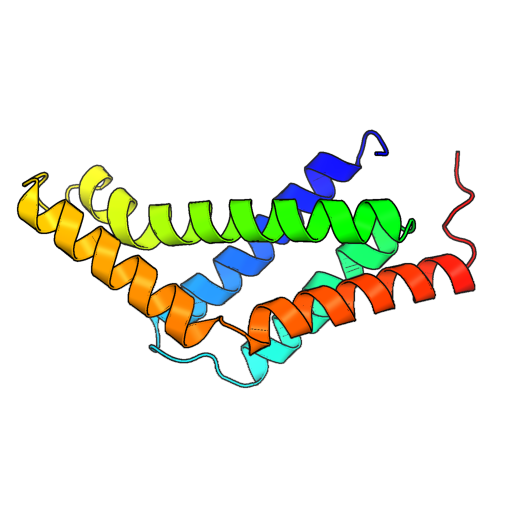 per-residue (Å²): 126,60,93,61,45,66,60,46,32,49,52,48,16,51,54,51,27,50,54,52,48,59,37,52,77,77,37,81,58,76,52,72,69,54,54,54,48,44,30,58,61,24,20,52,52,9,35,75,58,30,41,64,69,54,39,57,54,37,48,57,53,21,51,54,49,20,53,50,52,44,42,40,58,60,28,47,44,42,39,76,71,64,78,34,78,91,44,70,74,56,48,53,50,34,42,52,51,33,49,53,48,51,46,68,50,34,58,67,63,52,60,52,43,32,50,54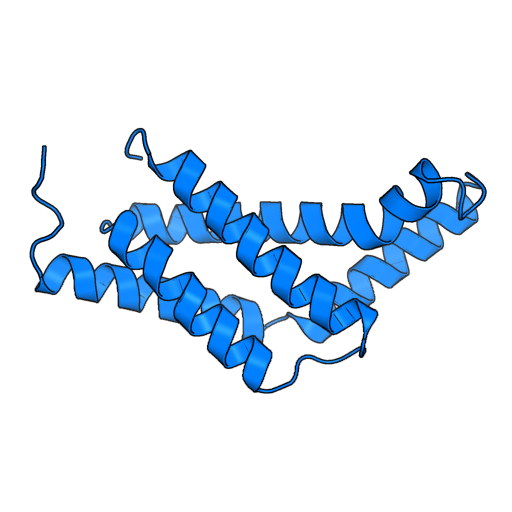,26,18,53,50,17,13,54,52,18,52,76,69,58,64,74,72,74,130

pLDDT: mean 92.22, std 8.54, range [46.38, 98.25]

Mean predicted aligned error: 4.28 Å

Radius of gyration: 16.58 Å; Cα contacts (8 Å, |Δi|>4): 150; chains: 1; bounding box: 35×28×52 Å

Sequence (134 aa):
MKKKAPAIILIWAITASATILQALYVQPLLTWHHYLFLFIASILPGILLADLKEVIIGYFIMCLLSLFIMTFSLALLPVISGKVPPIPSLIDMLLQSALITIFRSTLPSVWILCLISAILGSAIAEYLKITDAP